Protein AF-A0A1H2T4C7-F1 (afdb_monomer_lite)

Secondary structure (DSSP, 8-state):
---HHHHHHHHHTS-HHHHHHHHHHHHTTS-S---TT----TTT--SSEEEEEE-TTSPEEEEE-

Structure (mmCIF, N/CA/C/O backbone):
data_AF-A0A1H2T4C7-F1
#
_entry.id   AF-A0A1H2T4C7-F1
#
loop_
_atom_site.group_PDB
_atom_site.id
_atom_site.type_symbol
_atom_site.label_atom_id
_atom_site.label_alt_id
_atom_site.label_comp_id
_atom_site.label_asym_id
_atom_site.label_entity_id
_atom_site.label_seq_id
_atom_site.pdbx_PDB_ins_code
_atom_site.Cartn_x
_atom_site.Cartn_y
_atom_site.Cartn_z
_ato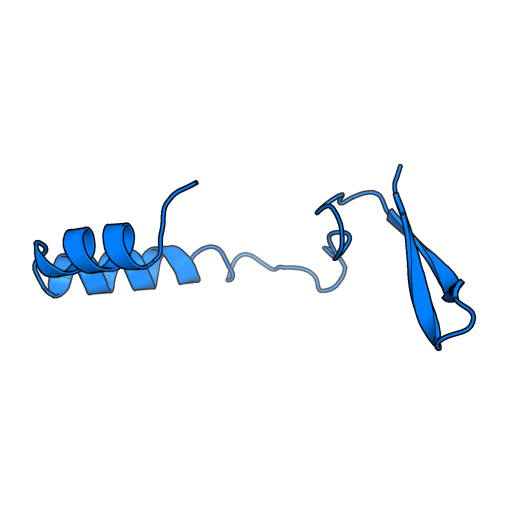m_site.occupancy
_atom_site.B_iso_or_equiv
_atom_site.auth_seq_id
_atom_site.auth_comp_id
_atom_site.auth_asym_id
_atom_site.auth_atom_id
_atom_site.pdbx_PDB_model_num
ATOM 1 N N . MET A 1 1 ? -10.705 -6.288 -7.169 1.00 81.88 1 MET A N 1
ATOM 2 C CA . MET A 1 1 ? -9.967 -5.013 -7.067 1.00 81.88 1 MET A CA 1
ATOM 3 C C . MET A 1 1 ? -10.571 -4.227 -5.922 1.00 81.88 1 MET A C 1
ATOM 5 O O . MET A 1 1 ? -11.776 -4.005 -5.947 1.00 81.88 1 MET A O 1
ATOM 9 N N . ILE A 1 2 ? -9.786 -3.896 -4.901 1.00 91.00 2 ILE A N 1
ATOM 10 C CA . ILE A 1 2 ? -10.253 -3.006 -3.837 1.00 91.00 2 ILE A CA 1
ATOM 11 C C . ILE A 1 2 ? -10.223 -1.567 -4.358 1.00 91.00 2 ILE A C 1
ATOM 13 O O . ILE A 1 2 ? -9.304 -1.188 -5.081 1.00 91.00 2 ILE A O 1
ATOM 17 N N . THR A 1 3 ? -11.251 -0.786 -4.051 1.00 96.94 3 THR A N 1
ATOM 18 C CA . THR A 1 3 ? -11.319 0.627 -4.439 1.00 96.94 3 THR A CA 1
ATOM 19 C C . THR A 1 3 ? -10.784 1.515 -3.328 1.00 96.94 3 THR A C 1
ATOM 21 O O . THR A 1 3 ? -10.888 1.186 -2.145 1.00 96.94 3 THR A O 1
ATOM 24 N N . GLU A 1 4 ? -10.288 2.692 -3.695 1.00 95.06 4 GLU A N 1
ATOM 25 C CA . GLU A 1 4 ? -9.846 3.703 -2.733 1.00 95.06 4 GLU A CA 1
ATOM 26 C C . GLU A 1 4 ? -10.943 4.040 -1.706 1.00 95.06 4 GLU A C 1
ATOM 28 O O . GLU A 1 4 ? -10.673 4.178 -0.516 1.00 95.06 4 GLU A O 1
ATOM 33 N N . ASN A 1 5 ? -12.208 4.088 -2.137 1.00 96.62 5 ASN A N 1
ATOM 34 C CA . ASN A 1 5 ? -13.337 4.356 -1.247 1.00 96.62 5 ASN A CA 1
ATOM 35 C C . ASN A 1 5 ? -13.569 3.238 -0.224 1.00 96.62 5 ASN A C 1
ATOM 37 O O . ASN A 1 5 ? -13.888 3.523 0.929 1.00 96.62 5 ASN A O 1
ATOM 41 N N . GLN A 1 6 ? -13.385 1.975 -0.614 1.00 95.25 6 GLN A N 1
ATOM 42 C CA . GLN A 1 6 ? -13.472 0.853 0.323 1.00 95.25 6 GLN A CA 1
ATOM 43 C C . GLN A 1 6 ? -12.356 0.921 1.372 1.00 95.25 6 GLN A C 1
ATOM 45 O O . GLN A 1 6 ? -12.627 0.718 2.554 1.00 95.25 6 GLN A O 1
ATOM 50 N N 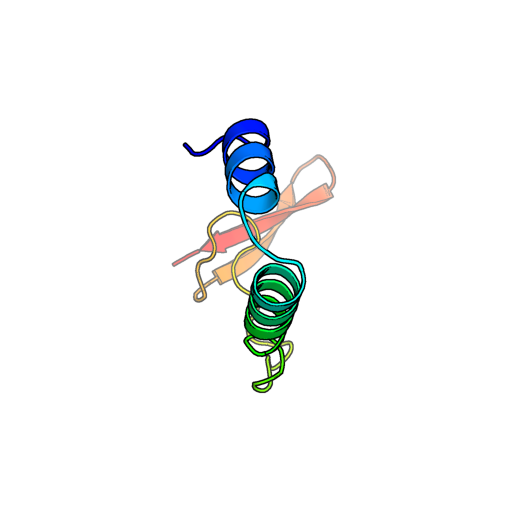. VAL A 1 7 ? -11.139 1.296 0.964 1.00 94.75 7 VAL A N 1
ATOM 51 C CA . VAL A 1 7 ? -10.010 1.504 1.886 1.00 94.75 7 VAL A CA 1
ATOM 52 C C . VAL A 1 7 ? -10.297 2.662 2.844 1.00 94.75 7 VAL A C 1
ATOM 54 O O . VAL A 1 7 ? -10.181 2.502 4.057 1.00 94.75 7 VAL A O 1
ATOM 57 N N . LYS A 1 8 ? -10.754 3.810 2.332 1.00 95.38 8 LYS A N 1
ATOM 58 C CA . LYS A 1 8 ? -11.093 4.983 3.157 1.00 95.38 8 LYS A CA 1
ATOM 59 C C . LYS A 1 8 ? -12.182 4.678 4.180 1.00 95.38 8 LYS A C 1
ATOM 61 O O . LYS A 1 8 ? -12.058 5.079 5.334 1.00 95.38 8 LYS A O 1
ATOM 66 N N . ASN A 1 9 ? -13.234 3.968 3.779 1.00 96.38 9 ASN A N 1
ATOM 67 C CA . ASN A 1 9 ? -14.320 3.596 4.685 1.00 96.38 9 ASN A CA 1
ATOM 68 C C . ASN A 1 9 ? -13.842 2.643 5.784 1.00 96.38 9 ASN A C 1
ATOM 70 O O . ASN A 1 9 ? -14.220 2.814 6.941 1.00 96.38 9 ASN A O 1
ATOM 74 N N . TYR A 1 10 ? -12.975 1.687 5.443 1.00 95.19 10 TYR A N 1
ATOM 75 C CA . TYR A 1 10 ? -12.366 0.800 6.427 1.00 95.19 10 TYR A CA 1
ATOM 76 C C . TYR A 1 10 ? -11.505 1.577 7.431 1.00 95.19 10 TYR A C 1
ATOM 78 O O . TYR A 1 10 ? -11.718 1.450 8.635 1.00 95.19 10 TYR A O 1
ATOM 86 N N . LEU A 1 11 ? -10.596 2.434 6.960 1.00 95.69 11 LEU A N 1
ATOM 87 C CA . LEU A 1 11 ? -9.692 3.197 7.829 1.00 95.69 11 LEU A CA 1
ATOM 88 C C . LEU A 1 11 ? -10.438 4.181 8.739 1.00 95.69 11 LEU A C 1
ATOM 90 O O . LEU A 1 11 ? -10.063 4.342 9.894 1.00 95.69 11 LEU A O 1
ATOM 94 N N . ARG A 1 12 ? -11.543 4.775 8.268 1.00 95.44 12 ARG A N 1
ATOM 95 C CA . ARG A 1 12 ? -12.416 5.636 9.090 1.00 95.44 12 ARG A CA 1
ATOM 96 C C . ARG A 1 12 ? -13.056 4.912 10.275 1.00 95.44 12 ARG A C 1
ATOM 98 O O . ARG A 1 12 ? -13.458 5.575 11.223 1.00 95.44 12 ARG A O 1
ATOM 105 N N . SER A 1 13 ? -13.181 3.584 10.212 1.00 96.38 13 SER A N 1
ATOM 106 C CA . SER A 1 13 ? -13.732 2.770 11.305 1.00 96.38 13 SER A CA 1
ATOM 107 C C . SER A 1 13 ? -12.700 2.391 12.373 1.00 96.38 13 SER A C 1
ATOM 109 O O . SER A 1 13 ? -13.057 1.739 13.353 1.00 96.38 13 SER A O 1
ATOM 111 N N . LYS A 1 14 ? -11.426 2.749 12.177 1.00 96.75 14 LYS A N 1
ATOM 112 C CA . LYS A 1 14 ? -10.320 2.401 13.070 1.00 96.75 14 LYS A CA 1
ATOM 113 C C . LYS A 1 14 ? -9.887 3.601 13.894 1.00 96.75 14 LYS A C 1
ATOM 115 O O . LYS A 1 14 ? -10.074 4.751 13.503 1.00 96.75 14 LYS A O 1
ATOM 120 N N . ASP A 1 15 ? -9.316 3.316 15.051 1.00 97.00 15 ASP A N 1
ATOM 121 C CA . ASP A 1 15 ? -8.701 4.318 15.900 1.00 97.00 15 ASP A CA 1
ATOM 122 C C . ASP A 1 15 ? -7.379 4.820 15.299 1.00 97.00 15 ASP A C 1
ATOM 124 O O . ASP A 1 15 ? -6.746 4.178 14.457 1.00 97.00 15 ASP A O 1
ATOM 128 N N . LYS A 1 16 ? -6.969 6.010 15.738 1.00 94.88 16 LYS A N 1
ATOM 129 C CA . LYS A 1 16 ? -5.777 6.685 15.219 1.00 94.88 16 LYS A CA 1
ATOM 130 C C . LYS A 1 16 ? -4.496 5.878 15.459 1.00 94.88 16 LYS A C 1
ATOM 132 O O . LYS A 1 16 ? -3.616 5.907 14.607 1.00 94.88 16 LYS A O 1
ATOM 137 N N . ASP A 1 17 ? -4.398 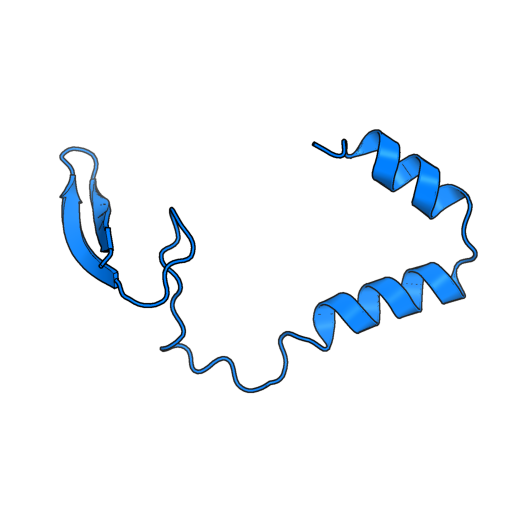5.174 16.586 1.00 97.12 17 ASP A N 1
ATOM 138 C CA . ASP A 1 17 ? -3.212 4.387 16.940 1.00 97.12 17 ASP A CA 1
ATOM 139 C C . ASP A 1 17 ? -3.047 3.192 15.996 1.00 97.12 17 ASP A C 1
ATOM 141 O O . ASP A 1 17 ? -1.972 2.989 15.434 1.00 97.12 17 ASP A O 1
ATOM 145 N N . TYR A 1 18 ? -4.140 2.479 15.714 1.00 96.06 18 TYR A N 1
ATOM 146 C CA . TYR A 1 18 ? -4.157 1.422 14.704 1.00 96.06 18 TYR A CA 1
ATOM 147 C C . TYR A 1 18 ? -3.731 1.922 13.318 1.00 96.06 18 TYR A C 1
ATOM 149 O O . TYR A 1 18 ? -2.924 1.278 12.649 1.00 96.06 18 TYR A O 1
ATOM 157 N N . VAL A 1 19 ? -4.265 3.065 12.872 1.00 95.94 19 VAL A N 1
ATOM 158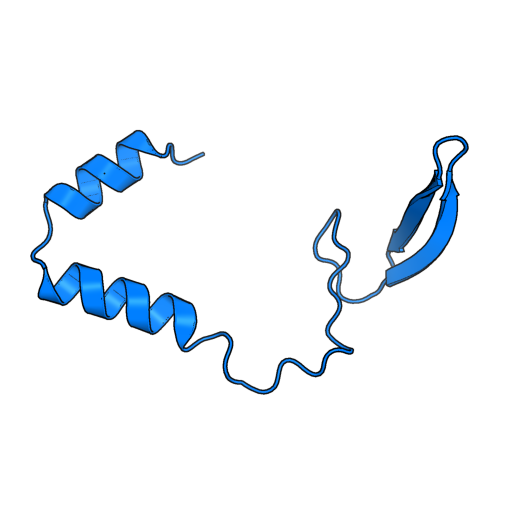 C CA . VAL A 1 19 ? -3.923 3.627 11.554 1.00 95.94 19 VAL A CA 1
ATOM 159 C C . VAL A 1 19 ? -2.450 4.028 11.495 1.00 95.94 19 VAL A C 1
ATOM 161 O O . VAL A 1 19 ? -1.793 3.749 10.496 1.00 95.94 19 VAL A O 1
ATOM 164 N N . ASN A 1 20 ? -1.918 4.630 12.557 1.00 94.06 20 ASN A N 1
ATOM 165 C CA . ASN A 1 20 ? -0.509 5.008 12.628 1.00 94.06 20 ASN A CA 1
ATOM 166 C C . ASN A 1 20 ? 0.413 3.783 12.585 1.00 94.06 20 ASN A C 1
ATOM 168 O O . ASN A 1 20 ? 1.309 3.752 11.751 1.00 94.06 20 ASN A O 1
ATOM 172 N N . LYS A 1 21 ? 0.137 2.746 13.387 1.00 94.19 21 LYS A N 1
ATOM 173 C CA . LYS A 1 21 ? 0.903 1.486 13.368 1.00 94.19 21 LYS A CA 1
ATOM 174 C C . LYS A 1 21 ? 0.866 0.796 12.012 1.00 94.19 21 LYS A C 1
ATOM 176 O O . LYS A 1 21 ? 1.864 0.242 11.569 1.00 94.19 21 LYS A O 1
ATOM 181 N N . LEU A 1 22 ? -0.285 0.832 11.338 1.00 92.94 22 LEU A N 1
ATOM 182 C CA . LEU A 1 22 ? -0.402 0.305 9.983 1.00 92.94 22 LEU A CA 1
ATOM 183 C C . LEU A 1 22 ? 0.506 1.078 9.019 1.00 92.94 22 LEU A C 1
ATOM 185 O O . LEU A 1 22 ? 1.211 0.458 8.233 1.00 92.94 22 LEU A O 1
ATOM 189 N N . ILE A 1 23 ? 0.509 2.411 9.088 1.00 91.69 23 ILE A N 1
ATOM 190 C CA . ILE A 1 23 ? 1.379 3.253 8.260 1.00 91.69 23 ILE A CA 1
ATOM 191 C C . ILE A 1 23 ? 2.856 2.967 8.559 1.00 91.69 23 ILE A C 1
ATOM 193 O O . ILE A 1 23 ? 3.617 2.763 7.623 1.00 91.69 23 ILE A O 1
ATOM 197 N N . GLU A 1 24 ? 3.248 2.890 9.831 1.00 90.31 24 GLU A N 1
ATOM 198 C CA . GLU A 1 24 ? 4.613 2.535 10.250 1.00 90.31 24 GLU A CA 1
ATOM 199 C C . GLU A 1 24 ? 5.030 1.171 9.683 1.00 90.31 24 GLU A C 1
ATOM 201 O O . GLU A 1 24 ? 6.053 1.083 9.013 1.00 90.31 24 GLU A O 1
ATOM 206 N N . SER A 1 25 ? 4.180 0.144 9.801 1.00 87.31 25 SER A N 1
ATOM 207 C CA . SER A 1 25 ? 4.470 -1.196 9.262 1.00 87.31 25 SER A CA 1
ATOM 208 C C . SER A 1 25 ? 4.615 -1.250 7.735 1.00 87.31 25 SER A C 1
ATOM 210 O O . SER A 1 25 ? 5.263 -2.153 7.212 1.00 87.31 25 SER A O 1
ATOM 212 N N . LEU A 1 26 ? 4.007 -0.302 7.009 1.00 86.44 26 LEU A N 1
ATOM 213 C CA . LEU A 1 26 ? 4.154 -0.190 5.555 1.00 86.44 26 LEU A CA 1
ATOM 214 C C . LEU A 1 26 ? 5.501 0.427 5.161 1.00 86.44 26 LEU A C 1
ATOM 216 O O . LEU A 1 26 ? 5.953 0.178 4.050 1.00 86.44 26 LEU A O 1
ATOM 220 N N . TYR A 1 27 ? 6.116 1.215 6.047 1.00 78.62 27 TYR A N 1
ATOM 221 C CA . TYR A 1 27 ? 7.435 1.816 5.838 1.00 78.62 27 TYR A CA 1
ATOM 222 C C . TYR A 1 27 ? 8.574 0.964 6.419 1.00 78.62 27 TYR A C 1
ATOM 224 O O . TYR A 1 27 ? 9.659 0.951 5.852 1.00 78.62 27 TYR A O 1
ATOM 232 N N . GLU A 1 28 ? 8.331 0.190 7.482 1.00 67.94 28 GLU A N 1
ATOM 233 C CA . GLU A 1 28 ? 9.332 -0.710 8.084 1.00 67.94 28 GLU A CA 1
ATOM 234 C C . GLU A 1 28 ? 9.800 -1.838 7.140 1.00 67.94 28 GLU A C 1
ATOM 236 O O . GLU A 1 28 ? 10.834 -2.452 7.388 1.00 67.94 28 GLU A O 1
ATOM 241 N N . GLN A 1 29 ? 9.083 -2.108 6.042 1.00 55.44 29 GLN A N 1
ATOM 242 C CA . GLN A 1 29 ? 9.503 -3.079 5.021 1.00 55.44 29 GLN A CA 1
ATOM 243 C C . GLN A 1 29 ? 10.469 -2.511 3.965 1.00 55.44 29 GLN A C 1
ATOM 245 O O . GLN A 1 29 ? 11.012 -3.295 3.188 1.00 55.44 29 GLN A O 1
ATOM 250 N N . ASP A 1 30 ? 10.710 -1.195 3.939 1.00 53.06 30 ASP A N 1
ATOM 251 C CA . ASP A 1 30 ? 11.598 -0.547 2.958 1.00 53.06 30 ASP A CA 1
ATOM 252 C C . ASP A 1 30 ? 13.017 -0.258 3.506 1.00 53.06 30 ASP A C 1
ATOM 254 O O . ASP A 1 30 ? 13.897 0.138 2.740 1.00 53.06 30 ASP A O 1
ATOM 258 N N . ASP A 1 31 ? 13.261 -0.485 4.806 1.00 52.28 31 ASP A N 1
ATOM 259 C CA . ASP A 1 31 ? 14.549 -0.226 5.480 1.00 52.28 31 ASP A CA 1
ATOM 260 C C . ASP A 1 31 ? 15.466 -1.467 5.596 1.00 52.28 31 ASP A C 1
ATOM 262 O O . ASP A 1 31 ? 16.591 -1.364 6.091 1.00 52.28 31 ASP A O 1
ATOM 266 N N . GLU A 1 32 ? 15.045 -2.646 5.118 1.00 51.22 32 GLU A N 1
ATOM 267 C CA . GLU A 1 32 ? 15.990 -3.735 4.834 1.00 51.22 32 GLU A CA 1
ATOM 268 C C . GLU A 1 32 ? 16.677 -3.437 3.503 1.00 51.22 32 GLU A C 1
ATOM 270 O O . GLU A 1 32 ? 16.138 -3.789 2.458 1.00 51.22 32 GLU A O 1
ATOM 275 N N . ASP A 1 33 ? 17.833 -2.760 3.558 1.00 49.69 33 ASP A N 1
ATOM 276 C CA . ASP A 1 33 ? 18.853 -2.664 2.501 1.00 49.69 33 ASP A CA 1
ATOM 277 C C . ASP A 1 33 ? 18.329 -3.046 1.105 1.00 49.69 33 ASP A C 1
ATOM 279 O O . ASP A 1 33 ? 18.722 -4.062 0.514 1.00 49.69 33 ASP A O 1
ATOM 283 N N . ILE A 1 34 ? 17.431 -2.227 0.543 1.00 51.28 34 ILE A N 1
ATOM 284 C CA . ILE A 1 34 ? 17.147 -2.304 -0.883 1.00 51.28 34 ILE A CA 1
ATOM 285 C C . ILE A 1 34 ? 18.424 -1.796 -1.532 1.00 51.28 34 ILE A C 1
ATOM 287 O O . ILE A 1 34 ? 18.576 -0.605 -1.811 1.00 51.28 34 ILE A O 1
ATOM 291 N N . ASP A 1 35 ? 19.373 -2.711 -1.748 1.00 48.62 35 ASP A N 1
ATOM 292 C CA . ASP A 1 35 ? 20.461 -2.510 -2.685 1.00 48.62 35 ASP A CA 1
ATOM 293 C C . ASP A 1 35 ? 19.815 -1.844 -3.908 1.00 48.62 35 ASP A C 1
ATOM 295 O O . ASP A 1 35 ? 18.877 -2.411 -4.479 1.00 48.62 35 ASP A O 1
ATOM 299 N N . PRO A 1 36 ? 20.254 -0.648 -4.329 1.00 52.41 36 PRO A N 1
ATOM 300 C CA . PRO A 1 36 ? 19.742 0.010 -5.527 1.00 52.41 36 PRO A CA 1
ATOM 301 C C . PRO A 1 36 ? 19.830 -0.868 -6.796 1.00 52.41 36 PRO A C 1
ATOM 303 O O . PRO A 1 36 ? 19.374 -0.454 -7.874 1.00 52.41 36 PRO A O 1
ATOM 306 N N . SER A 1 37 ? 20.456 -2.052 -6.708 1.00 54.47 37 SER A N 1
ATOM 307 C CA . SER A 1 37 ? 20.451 -3.134 -7.690 1.00 54.47 37 SER A CA 1
ATOM 308 C C . SER A 1 37 ? 19.211 -4.048 -7.683 1.00 54.47 37 SER A C 1
ATOM 310 O O . SER A 1 37 ? 18.943 -4.637 -8.733 1.00 54.47 37 SER A O 1
ATOM 312 N N . HIS A 1 38 ? 18.386 -4.081 -6.623 1.00 56.78 38 HIS A N 1
ATOM 313 C CA . HIS A 1 38 ? 17.063 -4.734 -6.570 1.00 56.78 38 HIS A CA 1
ATOM 314 C C . HIS A 1 38 ? 16.021 -3.960 -7.387 1.00 56.78 38 HIS A C 1
ATOM 316 O O . HIS A 1 38 ? 14.912 -3.642 -6.960 1.00 56.78 38 HIS A O 1
ATOM 322 N N . LYS A 1 39 ? 16.382 -3.631 -8.623 1.00 70.88 39 LYS A N 1
ATOM 323 C CA . LYS A 1 39 ? 15.445 -3.095 -9.589 1.00 70.88 39 LYS A CA 1
ATOM 324 C C . LYS A 1 39 ? 14.526 -4.250 -9.958 1.00 70.88 39 LYS A C 1
ATOM 326 O O . LYS A 1 39 ? 14.938 -5.196 -10.613 1.00 70.88 39 LYS A O 1
ATOM 331 N N . ALA A 1 40 ? 13.280 -4.185 -9.531 1.00 82.50 40 ALA A N 1
ATOM 332 C CA . ALA A 1 40 ? 12.233 -4.943 -10.184 1.00 82.50 40 ALA A CA 1
ATOM 333 C C . ALA A 1 40 ? 11.929 -4.2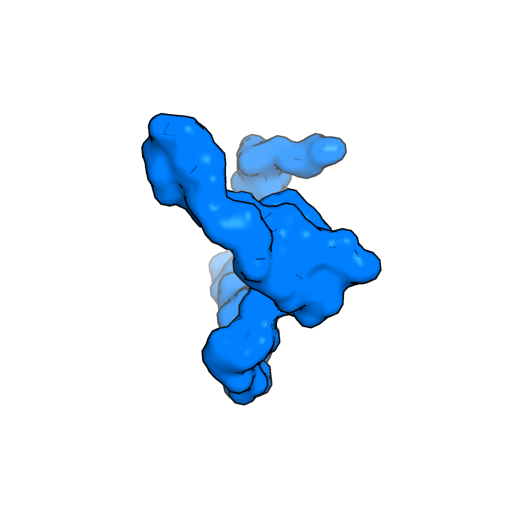78 -11.536 1.00 82.50 40 ALA A C 1
ATOM 335 O O . ALA A 1 40 ? 12.070 -3.059 -11.699 1.00 82.50 40 ALA A O 1
ATOM 336 N N . CYS A 1 41 ? 11.508 -5.058 -12.529 1.00 84.06 41 CYS A N 1
ATOM 337 C CA . CYS A 1 41 ? 11.020 -4.496 -13.778 1.00 84.06 41 CYS A CA 1
ATOM 338 C C . CYS A 1 41 ? 9.859 -3.536 -13.469 1.00 84.06 41 CYS A C 1
ATOM 340 O O . CYS A 1 41 ? 8.857 -3.977 -12.906 1.00 84.06 41 CYS A O 1
ATOM 342 N N . PRO A 1 42 ? 9.916 -2.260 -13.891 1.00 82.19 42 PRO A N 1
ATOM 343 C CA . PRO A 1 42 ? 8.871 -1.285 -13.566 1.00 82.19 42 PRO A CA 1
ATOM 344 C C . PRO A 1 42 ? 7.527 -1.586 -14.250 1.00 82.19 42 PRO A C 1
ATOM 346 O O . PRO A 1 42 ? 6.543 -0.905 -13.992 1.00 82.19 42 PRO A O 1
ATOM 349 N N . ILE A 1 43 ? 7.491 -2.576 -15.150 1.00 84.62 43 ILE A N 1
ATOM 350 C CA . ILE A 1 43 ? 6.291 -2.982 -15.887 1.00 84.62 43 ILE A CA 1
ATOM 351 C C . ILE A 1 43 ? 5.616 -4.189 -15.225 1.00 84.62 43 ILE A C 1
ATOM 353 O O . ILE A 1 43 ? 4.394 -4.221 -15.130 1.00 84.62 43 ILE A O 1
ATOM 357 N N . CYS A 1 44 ? 6.386 -5.194 -14.798 1.00 86.62 44 CYS A N 1
ATOM 358 C CA . CYS A 1 44 ? 5.835 -6.475 -14.336 1.00 86.62 44 CYS A CA 1
ATOM 359 C C . CYS A 1 44 ? 6.358 -6.955 -12.978 1.00 86.62 44 CYS A C 1
ATOM 361 O O . CYS A 1 44 ? 5.957 -8.022 -12.528 1.00 86.62 44 CYS A O 1
ATOM 363 N N . GLY A 1 45 ? 7.271 -6.222 -12.343 1.00 83.25 45 GLY A N 1
ATOM 364 C CA . GLY A 1 45 ? 7.846 -6.599 -11.053 1.00 83.25 45 GLY A CA 1
ATOM 365 C C . GLY A 1 45 ? 8.883 -7.728 -11.103 1.00 83.25 45 GLY A C 1
ATOM 366 O O . GLY A 1 45 ? 9.400 -8.101 -10.058 1.00 83.25 45 GLY A O 1
ATOM 367 N N . SER A 1 46 ? 9.223 -8.274 -12.282 1.00 86.31 46 SER A N 1
ATOM 368 C CA . SER A 1 46 ? 10.245 -9.330 -12.376 1.00 86.31 46 SER A CA 1
ATOM 369 C C . SER A 1 46 ? 11.608 -8.826 -11.900 1.00 86.31 46 SER A C 1
ATOM 371 O O . SER A 1 46 ? 12.085 -7.787 -12.358 1.00 86.31 46 SER A O 1
ATOM 373 N N . VAL A 1 47 ? 12.248 -9.599 -11.024 1.00 86.62 47 VAL A N 1
ATOM 374 C CA . VAL A 1 47 ? 13.624 -9.366 -10.558 1.00 86.62 47 VAL A CA 1
ATOM 375 C C . VAL A 1 47 ? 14.669 -9.782 -11.600 1.00 86.62 47 VAL A C 1
ATOM 377 O O . VAL A 1 47 ? 15.813 -9.338 -11.557 1.00 86.62 47 VAL A O 1
ATOM 380 N N . HIS A 1 48 ? 14.279 -10.593 -12.588 1.00 87.44 48 HIS A N 1
ATOM 381 C CA . HIS A 1 48 ? 15.143 -11.037 -13.677 1.00 87.44 48 HIS A CA 1
ATOM 382 C C . HIS A 1 48 ? 14.804 -10.282 -14.956 1.00 87.44 48 HIS A C 1
ATOM 384 O O . HIS A 1 48 ? 14.024 -10.721 -15.800 1.00 87.44 48 HIS A O 1
ATOM 390 N N . PHE A 1 49 ? 15.405 -9.108 -15.116 1.00 88.56 49 PHE A N 1
ATOM 391 C CA . PHE A 1 49 ? 15.176 -8.267 -16.283 1.00 88.56 49 PHE A CA 1
ATOM 392 C C . PHE A 1 49 ? 16.444 -7.522 -16.704 1.00 88.56 49 PHE A C 1
ATOM 394 O O . PHE A 1 49 ? 17.354 -7.275 -15.913 1.00 88.56 49 PHE A O 1
ATOM 401 N N . LYS A 1 50 ? 16.505 -7.136 -17.980 1.00 89.75 50 LYS A N 1
ATOM 402 C CA . LYS A 1 50 ? 17.554 -6.263 -18.523 1.00 89.75 50 LYS A CA 1
ATOM 403 C C . LYS A 1 50 ? 16.952 -5.182 -19.414 1.00 89.75 50 LYS A C 1
ATOM 405 O O . LYS A 1 50 ? 15.913 -5.364 -20.049 1.00 89.75 50 LYS A O 1
ATOM 410 N N . LYS A 1 51 ? 17.619 -4.031 -19.481 1.00 90.38 51 LYS A N 1
ATOM 411 C CA . LYS A 1 51 ? 17.252 -2.938 -20.394 1.00 90.38 51 LYS A CA 1
ATOM 412 C C . LYS A 1 51 ? 17.475 -3.371 -21.848 1.00 90.38 51 LYS A C 1
ATOM 414 O O . LYS A 1 51 ? 18.523 -3.918 -22.170 1.00 90.38 51 LYS A O 1
ATOM 419 N N . ASN A 1 52 ? 16.508 -3.093 -22.721 1.00 93.00 52 ASN A N 1
ATOM 420 C CA . ASN A 1 52 ? 16.517 -3.478 -24.137 1.00 93.00 52 ASN A CA 1
ATOM 421 C C . ASN A 1 52 ? 16.332 -2.263 -25.069 1.00 93.00 52 ASN A C 1
ATOM 423 O O . ASN A 1 52 ? 15.423 -2.210 -25.899 1.00 93.00 52 ASN A O 1
ATOM 427 N N . GLY A 1 53 ? 17.172 -1.241 -24.884 1.00 93.81 53 GLY A N 1
ATOM 428 C CA . GLY A 1 53 ? 17.107 0.001 -25.660 1.00 93.81 53 GLY A CA 1
ATOM 429 C C . GLY A 1 53 ? 15.827 0.813 -25.427 1.00 93.81 53 GLY A C 1
ATOM 430 O O . GLY A 1 53 ? 15.070 0.558 -24.492 1.00 93.81 53 GLY A O 1
ATOM 431 N N . LYS A 1 54 ? 15.589 1.818 -26.271 1.00 95.69 54 LYS A N 1
ATOM 432 C CA . LYS A 1 54 ? 14.395 2.677 -26.216 1.00 95.69 54 LYS A CA 1
ATOM 433 C C . LYS A 1 54 ? 13.458 2.401 -27.390 1.00 95.69 54 LYS A C 1
ATOM 435 O O . LYS A 1 54 ? 13.897 1.842 -28.398 1.00 95.69 54 LYS A O 1
ATOM 440 N N . ASP A 1 55 ? 12.172 2.701 -27.242 1.00 91.25 55 ASP A N 1
ATOM 441 C CA . ASP A 1 55 ? 11.223 2.722 -28.359 1.00 91.25 55 ASP A CA 1
ATOM 442 C C . ASP A 1 55 ? 11.360 4.019 -29.186 1.00 91.25 55 ASP A C 1
ATOM 444 O O . ASP A 1 55 ? 12.178 4.890 -28.882 1.00 91.25 55 ASP A O 1
ATOM 448 N N . LYS A 1 56 ? 10.550 4.150 -30.243 1.00 94.50 56 LYS A N 1
ATOM 449 C CA . LYS A 1 56 ? 10.522 5.340 -31.114 1.00 94.50 56 LYS A CA 1
ATOM 450 C C . LYS A 1 56 ? 10.116 6.639 -30.397 1.00 94.50 56 LYS A C 1
ATOM 452 O O . LYS A 1 56 ? 10.386 7.714 -30.915 1.00 94.50 56 LYS A O 1
ATOM 457 N N . ASN A 1 57 ? 9.496 6.534 -29.223 1.00 94.31 57 ASN A N 1
ATOM 458 C CA . ASN A 1 57 ? 9.065 7.657 -28.394 1.00 94.31 57 ASN A CA 1
ATOM 459 C C . ASN A 1 57 ? 10.075 7.955 -27.268 1.00 94.31 57 ASN A C 1
ATOM 461 O O . ASN A 1 57 ? 9.849 8.841 -26.449 1.00 94.31 57 ASN A O 1
ATOM 465 N N . GLY A 1 58 ? 11.194 7.223 -27.211 1.00 91.06 58 GLY A N 1
ATOM 466 C CA . GLY A 1 58 ? 12.233 7.392 -26.201 1.00 91.06 58 GLY A CA 1
ATOM 467 C C . GLY A 1 58 ? 11.968 6.662 -24.880 1.00 91.06 58 GLY A C 1
ATOM 468 O O . GLY A 1 58 ? 12.789 6.778 -23.964 1.00 91.06 58 GLY A O 1
ATOM 469 N N . HIS A 1 59 ? 10.891 5.880 -24.768 1.00 91.75 59 HIS A N 1
ATOM 470 C CA . HIS A 1 59 ? 10.616 5.098 -23.565 1.00 91.75 59 HIS A CA 1
ATOM 471 C C . HIS A 1 59 ? 11.571 3.914 -23.453 1.00 91.75 59 HIS A C 1
ATOM 473 O O . HIS A 1 59 ? 11.845 3.213 -24.429 1.00 91.75 59 HIS A O 1
ATOM 479 N N . GLN A 1 60 ? 12.075 3.674 -22.243 1.00 91.75 60 GLN A N 1
ATOM 480 C CA . GLN A 1 60 ? 12.953 2.544 -21.965 1.00 91.75 60 GLN A CA 1
ATOM 481 C C . GLN A 1 60 ? 12.181 1.230 -22.117 1.00 91.75 60 GLN A C 1
ATOM 483 O O . GLN A 1 60 ? 11.174 1.008 -21.451 1.00 91.75 60 GLN A O 1
ATOM 488 N N . ARG A 1 61 ? 12.690 0.333 -22.962 1.00 92.50 61 ARG A N 1
ATOM 489 C CA . ARG A 1 61 ? 12.202 -1.042 -23.067 1.00 92.50 61 ARG A CA 1
ATOM 490 C C . ARG A 1 61 ? 12.987 -1.945 -22.131 1.00 92.50 61 ARG A C 1
ATOM 492 O O . ARG A 1 61 ? 14.179 -1.726 -21.883 1.00 92.50 61 ARG A O 1
ATOM 499 N N . TYR A 1 62 ? 12.323 -2.988 -21.662 1.00 91.44 62 TYR A N 1
ATOM 500 C CA . TYR A 1 62 ? 12.887 -4.005 -20.789 1.00 91.44 62 TYR A CA 1
ATOM 501 C C . TYR A 1 62 ? 12.564 -5.378 -21.371 1.00 91.44 62 TYR A C 1
ATOM 503 O O . TYR A 1 62 ? 11.489 -5.572 -21.935 1.00 91.44 62 TYR A O 1
ATOM 511 N N . ILE A 1 63 ? 13.497 -6.316 -21.260 1.00 90.69 63 ILE A N 1
ATOM 512 C CA . ILE A 1 63 ? 13.242 -7.736 -21.495 1.00 90.69 63 ILE A CA 1
ATOM 513 C C . ILE A 1 63 ? 13.337 -8.436 -20.147 1.00 90.69 63 ILE A C 1
ATOM 515 O O . ILE A 1 63 ? 14.338 -8.300 -19.442 1.00 90.69 63 ILE 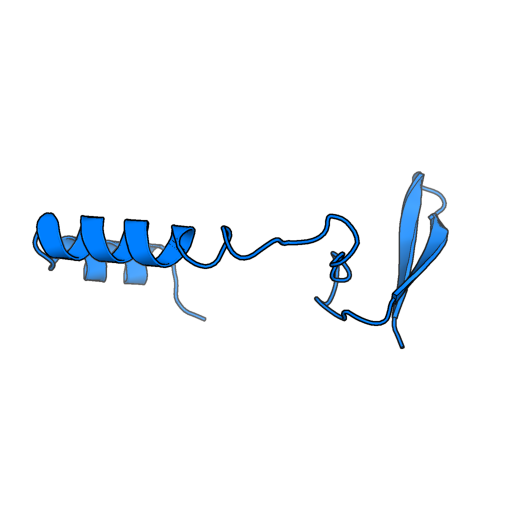A O 1
ATOM 519 N N . CYS A 1 64 ? 12.257 -9.117 -19.793 1.00 90.75 64 CYS A N 1
ATOM 520 C CA . CYS A 1 64 ? 12.139 -9.893 -18.567 1.00 90.75 64 CYS A CA 1
ATOM 521 C C . CYS A 1 64 ? 12.297 -11.368 -18.931 1.00 90.75 64 CYS A C 1
ATOM 523 O O . CYS A 1 64 ? 11.863 -11.767 -20.016 1.00 90.75 64 CYS A O 1
ATOM 525 N N . LEU A 1 65 ? 12.955 -12.124 -18.058 1.00 79.00 65 LEU A N 1
ATOM 526 C CA . LEU A 1 65 ? 13.152 -13.567 -18.157 1.00 79.00 65 LEU A CA 1
ATOM 527 C C . LEU A 1 65 ? 12.225 -14.287 -17.177 1.00 79.00 65 LEU A C 1
ATOM 529 O O . LEU A 1 65 ? 11.936 -13.691 -16.110 1.00 79.00 65 LEU A O 1
#

Radius of gyration: 18.12 Å; chains: 1; bounding box: 35×21×48 Å

Sequence (65 aa):
MITENQVKNYLRSKDKDYVNKLIESLYEQDDEDIDPSHKACPICGSVHFKKNGKDKNGHQRYICL

Foldseek 3Di:
DDDPVNVVVVVVVDDPVVVVVVVVVVVVVVPPPPPVLQDQDPVPRASAKDWDAADPVRHIDMDGD

Organism: NCBI:txid1630

pLDDT: mean 84.57, std 14.89, range [48.62, 97.12]